Protein AF-A0A2H0PAQ8-F1 (afdb_monomer_lite)

pLDDT: mean 94.09, std 7.56, range [48.0, 98.25]

Structure (mmCIF, N/CA/C/O backbone):
data_AF-A0A2H0PAQ8-F1
#
_entry.id   AF-A0A2H0PAQ8-F1
#
loop_
_atom_site.group_PDB
_atom_site.id
_atom_site.type_symbol
_atom_site.label_atom_id
_atom_site.label_alt_id
_atom_site.label_comp_id
_atom_site.label_asym_id
_atom_site.label_entity_id
_atom_site.label_seq_id
_atom_site.pdbx_PDB_ins_code
_atom_site.Cartn_x
_atom_site.Cartn_y
_atom_site.Cartn_z
_atom_site.occupancy
_atom_site.B_iso_or_equiv
_atom_site.auth_seq_id
_atom_site.auth_comp_id
_atom_site.auth_asym_id
_atom_site.auth_atom_id
_atom_site.pdbx_PDB_model_num
ATOM 1 N N . MET A 1 1 ? -2.907 -2.706 -2.651 1.00 95.12 1 MET A N 1
ATOM 2 C CA . MET A 1 1 ? -2.945 -3.402 -1.350 1.00 95.12 1 MET A CA 1
ATOM 3 C C . MET A 1 1 ? -2.211 -2.569 -0.324 1.00 95.12 1 MET A C 1
ATOM 5 O O . MET A 1 1 ? -1.178 -1.987 -0.634 1.00 95.12 1 MET A O 1
ATOM 9 N N . HIS A 1 2 ? -2.755 -2.510 0.881 1.00 96.88 2 HIS A N 1
ATOM 10 C CA . HIS A 1 2 ? -2.168 -1.806 2.010 1.00 96.88 2 HIS A CA 1
ATOM 11 C C . HIS A 1 2 ? -2.468 -2.593 3.284 1.00 96.88 2 HIS A C 1
ATOM 13 O O . HIS A 1 2 ? -3.478 -3.294 3.344 1.00 96.88 2 HIS A O 1
ATOM 19 N N . GLN A 1 3 ? -1.602 -2.459 4.282 1.00 94.88 3 GLN A N 1
ATOM 20 C CA . GLN A 1 3 ? -1.773 -3.046 5.603 1.00 94.88 3 GLN A CA 1
ATOM 21 C C . GLN A 1 3 ? -1.601 -1.970 6.670 1.00 94.88 3 GLN A C 1
ATOM 23 O O . GLN A 1 3 ? -0.619 -1.223 6.650 1.00 94.88 3 GLN A O 1
ATOM 28 N N . GLY A 1 4 ? -2.544 -1.953 7.611 1.00 94.25 4 GLY A N 1
ATOM 29 C CA . GLY A 1 4 ? -2.561 -1.072 8.768 1.00 94.25 4 GLY A CA 1
ATOM 30 C C . GLY A 1 4 ? -3.772 -1.351 9.667 1.00 94.25 4 GLY A C 1
ATOM 31 O O . GLY A 1 4 ? -4.670 -2.103 9.275 1.00 94.25 4 GLY A O 1
ATOM 32 N N . PRO A 1 5 ? -3.809 -0.767 10.875 1.00 95.62 5 PRO A N 1
ATOM 33 C CA . PRO A 1 5 ? -4.935 -0.919 11.790 1.00 95.62 5 PRO A CA 1
ATOM 34 C C . PRO A 1 5 ? -6.221 -0.317 11.207 1.00 95.62 5 PRO A C 1
ATOM 36 O O . PRO A 1 5 ? -6.196 0.724 10.549 1.00 95.62 5 PRO A O 1
ATOM 39 N N . SER A 1 6 ? -7.356 -0.954 11.484 1.00 96.50 6 SER A N 1
ATOM 40 C CA . SER A 1 6 ? -8.690 -0.467 11.121 1.00 96.50 6 SER A CA 1
ATOM 41 C C . SER A 1 6 ? -9.708 -0.848 12.193 1.00 96.50 6 SER A C 1
ATOM 43 O O . SER A 1 6 ? -9.453 -1.726 13.018 1.00 96.50 6 SER A O 1
ATOM 45 N N . ILE A 1 7 ? -10.851 -0.166 12.192 1.00 96.69 7 ILE A N 1
ATOM 46 C CA . ILE A 1 7 ? -11.992 -0.496 13.048 1.00 96.69 7 ILE A CA 1
ATOM 47 C C . ILE A 1 7 ? -12.949 -1.335 12.209 1.00 96.69 7 ILE A C 1
ATOM 49 O O . ILE A 1 7 ? -13.421 -0.859 11.180 1.00 96.69 7 ILE A O 1
ATOM 53 N N . ALA A 1 8 ? -13.229 -2.562 12.642 1.00 96.25 8 ALA A N 1
ATOM 54 C CA . ALA A 1 8 ? -14.190 -3.440 11.988 1.00 96.25 8 ALA A CA 1
ATOM 55 C C . ALA A 1 8 ? -15.501 -3.459 12.786 1.00 96.25 8 ALA A C 1
ATOM 57 O O . ALA A 1 8 ? -15.478 -3.668 14.000 1.00 96.25 8 ALA A O 1
ATOM 58 N N . ILE A 1 9 ? -16.631 -3.234 12.117 1.00 96.50 9 ILE A N 1
ATOM 59 C CA . ILE A 1 9 ? -17.964 -3.199 12.731 1.00 96.50 9 ILE A CA 1
ATOM 60 C C . ILE A 1 9 ? -18.862 -4.197 12.009 1.00 96.50 9 ILE A C 1
ATOM 62 O O . ILE A 1 9 ? -18.905 -4.216 10.784 1.00 96.50 9 ILE A O 1
ATOM 66 N N . ASN A 1 10 ? -19.596 -5.005 12.773 1.00 95.69 10 ASN A N 1
ATOM 67 C CA . ASN A 1 10 ? -20.670 -5.833 12.238 1.00 95.69 10 ASN A CA 1
ATOM 68 C C . ASN A 1 10 ? -22.016 -5.153 12.510 1.00 95.69 10 ASN A C 1
ATOM 70 O O . ASN A 1 10 ? -22.377 -4.949 13.671 1.00 95.69 10 ASN A O 1
ATOM 74 N N . ALA A 1 11 ? -22.745 -4.806 11.453 1.00 90.88 11 ALA A N 1
ATOM 75 C CA . ALA A 1 11 ? -24.070 -4.210 11.536 1.00 90.88 11 ALA A CA 1
ATOM 76 C C . ALA A 1 11 ? -25.014 -4.907 10.549 1.00 90.88 11 ALA A C 1
ATOM 78 O O . ALA A 1 11 ? -24.761 -4.951 9.348 1.00 90.88 11 ALA A O 1
ATOM 79 N N . GLY A 1 12 ? -26.108 -5.484 11.055 1.00 87.25 12 GLY A N 1
ATOM 80 C CA . GLY A 1 12 ? -27.123 -6.119 10.206 1.00 87.25 12 GLY A CA 1
ATOM 81 C C . GLY A 1 12 ? -26.618 -7.311 9.381 1.00 87.25 12 GLY A C 1
ATOM 82 O O . GLY A 1 12 ? -27.189 -7.597 8.336 1.00 87.25 12 GLY A O 1
ATOM 83 N N . GLY A 1 13 ? -25.551 -7.990 9.819 1.00 92.88 13 GLY A N 1
ATOM 84 C CA . GLY A 1 13 ? -24.946 -9.112 9.090 1.00 92.88 13 GLY A CA 1
ATOM 85 C C . GLY A 1 13 ? -23.900 -8.704 8.048 1.00 92.88 13 GLY A C 1
ATOM 86 O O . GLY A 1 13 ? -23.334 -9.576 7.390 1.00 92.88 13 GLY A O 1
ATOM 87 N N . HIS A 1 14 ? -23.607 -7.409 7.922 1.00 94.44 14 HIS A N 1
ATOM 88 C CA . HIS A 1 14 ? -22.538 -6.886 7.077 1.00 94.44 14 HIS A CA 1
ATOM 89 C C 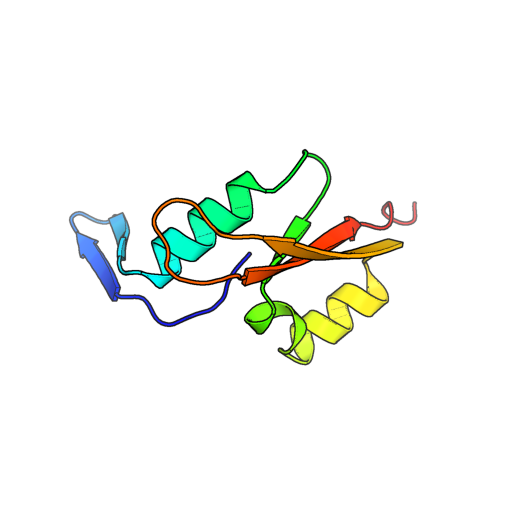. HIS A 1 14 ? -21.338 -6.462 7.927 1.00 94.44 14 HIS A C 1
ATOM 91 O O . HIS A 1 14 ? -21.499 -5.898 9.010 1.00 94.44 14 HIS A O 1
ATOM 97 N N . LEU A 1 15 ? -20.133 -6.769 7.441 1.00 95.38 15 LEU A N 1
ATOM 98 C CA . LEU A 1 15 ? -18.871 -6.396 8.074 1.00 95.38 15 LEU A CA 1
ATOM 99 C C . LEU A 1 15 ? -18.261 -5.211 7.324 1.00 95.38 15 LEU A C 1
ATOM 101 O O . LEU A 1 15 ? -17.851 -5.358 6.174 1.00 95.38 15 LEU A O 1
ATOM 105 N N . ASP A 1 16 ? -18.158 -4.074 8.003 1.00 95.56 16 ASP A N 1
ATOM 106 C CA . ASP A 1 16 ? -17.602 -2.836 7.464 1.00 95.56 16 ASP A CA 1
ATOM 107 C C . ASP A 1 16 ? -16.282 -2.472 8.150 1.00 95.56 16 ASP A C 1
ATOM 109 O O . ASP A 1 16 ? -16.095 -2.710 9.346 1.00 95.56 16 ASP A O 1
ATOM 113 N N . TYR A 1 17 ? -15.371 -1.853 7.394 1.00 95.44 17 TYR A N 1
ATOM 114 C CA . TYR A 1 17 ? -14.070 -1.393 7.883 1.00 95.44 17 TYR A CA 1
ATOM 115 C C . TYR A 1 17 ? -13.960 0.129 7.795 1.00 95.44 17 TYR A C 1
ATOM 117 O O . TYR A 1 17 ? -14.203 0.727 6.748 1.00 95.44 17 TYR A O 1
ATOM 125 N N . PHE A 1 18 ? -13.504 0.752 8.879 1.00 95.25 18 PHE A N 1
ATOM 126 C CA . PHE A 1 18 ? -13.361 2.198 9.007 1.00 95.25 18 PHE A CA 1
ATOM 127 C C . PHE A 1 18 ? -11.948 2.607 9.434 1.00 95.25 18 PHE A C 1
ATOM 129 O O . PHE A 1 18 ? -11.181 1.829 10.011 1.00 95.25 18 PHE A O 1
ATOM 136 N N . GLY A 1 19 ? -11.626 3.877 9.186 1.00 94.38 19 GLY A N 1
ATOM 137 C CA . GLY A 1 19 ? -10.392 4.526 9.624 1.00 94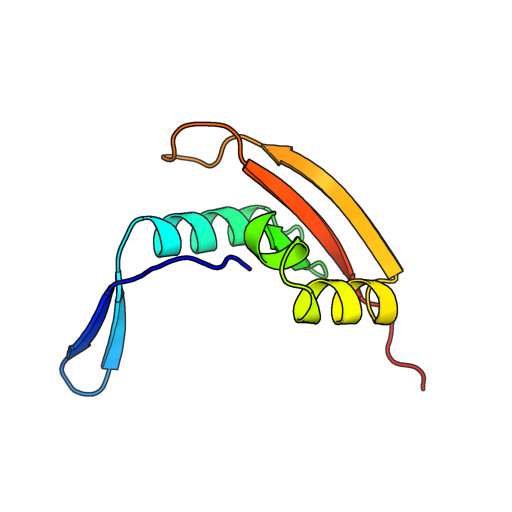.38 19 GLY A CA 1
ATOM 138 C C . GLY A 1 19 ? -9.476 4.956 8.478 1.00 94.38 19 GLY A C 1
ATOM 139 O O . GLY A 1 19 ? -9.681 4.628 7.309 1.00 94.38 19 GLY A O 1
ATOM 140 N N . THR A 1 20 ? -8.430 5.708 8.826 1.00 94.62 20 THR A N 1
ATOM 141 C CA . THR A 1 20 ? -7.498 6.311 7.860 1.00 94.62 20 THR A CA 1
ATOM 142 C C . THR A 1 20 ? -6.819 5.277 6.961 1.00 94.62 20 THR A C 1
ATOM 144 O O . THR A 1 20 ? -6.658 5.529 5.771 1.00 94.62 20 THR A O 1
ATOM 147 N N . MET A 1 21 ? -6.482 4.092 7.478 1.00 95.25 21 MET A N 1
ATOM 148 C CA . MET A 1 21 ? -5.806 3.053 6.686 1.00 95.25 21 MET A CA 1
ATOM 149 C C . MET A 1 21 ? -6.705 2.461 5.594 1.00 95.25 21 MET A C 1
ATOM 151 O O . MET A 1 21 ? -6.218 2.109 4.522 1.00 95.25 21 MET A O 1
ATOM 155 N N . VAL A 1 22 ? -8.025 2.428 5.809 1.00 95.88 22 VAL A N 1
ATOM 156 C CA . VAL A 1 22 ? -8.991 2.035 4.769 1.00 95.88 22 VAL A CA 1
ATOM 157 C C . VAL A 1 22 ? -9.003 3.075 3.649 1.00 95.88 22 VAL A C 1
ATOM 159 O O . VAL A 1 22 ? -8.964 2.726 2.469 1.00 95.88 22 VAL A O 1
ATOM 162 N N . ASN A 1 23 ? -8.948 4.363 4.006 1.00 95.69 23 ASN A N 1
ATOM 163 C CA . ASN A 1 23 ? -8.802 5.427 3.018 1.00 95.69 23 ASN A CA 1
ATOM 164 C C . ASN A 1 23 ? -7.494 5.285 2.233 1.00 95.69 23 ASN A C 1
ATOM 166 O O . ASN A 1 23 ? -7.544 5.340 1.007 1.00 95.69 23 ASN A O 1
ATOM 170 N N . VAL A 1 24 ? -6.356 5.051 2.898 1.00 96.69 24 VAL A N 1
ATOM 171 C CA . VAL A 1 24 ? -5.062 4.789 2.235 1.00 96.69 24 VAL A CA 1
ATOM 172 C C . VAL A 1 24 ? -5.195 3.638 1.243 1.00 96.69 24 VAL A C 1
ATOM 174 O O . VAL A 1 24 ? -4.854 3.810 0.076 1.00 96.69 24 VAL A O 1
ATOM 177 N N . ALA A 1 25 ? -5.753 2.500 1.663 1.00 96.75 25 ALA A N 1
ATOM 178 C CA . ALA A 1 25 ? -5.942 1.340 0.796 1.00 96.75 25 ALA A CA 1
ATOM 179 C C . ALA A 1 25 ? -6.747 1.677 -0.472 1.00 96.75 25 ALA A C 1
ATOM 181 O O . ALA A 1 25 ? -6.352 1.276 -1.567 1.00 96.75 25 ALA A O 1
ATOM 182 N N . ALA A 1 26 ? -7.820 2.465 -0.337 1.00 96.31 26 ALA A N 1
ATOM 183 C CA . ALA A 1 26 ? -8.618 2.922 -1.472 1.00 96.31 26 ALA A CA 1
ATOM 184 C C . ALA A 1 26 ? -7.824 3.832 -2.427 1.00 96.31 26 ALA A C 1
ATOM 186 O O . ALA A 1 26 ? -7.916 3.675 -3.640 1.00 96.31 26 ALA A O 1
ATOM 187 N N . ARG A 1 27 ? -6.998 4.758 -1.914 1.00 97.12 27 ARG A N 1
ATOM 188 C CA . ARG A 1 27 ? -6.187 5.637 -2.783 1.00 97.12 27 ARG A CA 1
ATOM 189 C C . ARG A 1 27 ? -5.074 4.856 -3.475 1.00 97.12 27 ARG A C 1
ATOM 191 O O . ARG A 1 27 ? -4.838 5.077 -4.649 1.00 97.12 27 ARG A O 1
ATOM 198 N N . VAL A 1 28 ? -4.456 3.895 -2.789 1.00 97.19 28 VAL A N 1
ATOM 199 C CA . VAL A 1 28 ? -3.453 2.997 -3.387 1.00 97.19 28 VAL A CA 1
ATOM 200 C C . VAL A 1 28 ? -4.043 2.198 -4.551 1.00 97.19 28 VAL A C 1
ATOM 202 O O . VAL A 1 28 ? -3.356 1.973 -5.541 1.00 97.19 28 VAL A O 1
ATOM 205 N N . GLN A 1 29 ? -5.306 1.768 -4.458 1.00 96.56 29 GLN A N 1
ATOM 206 C CA . GLN A 1 29 ? -5.974 1.078 -5.563 1.00 96.56 29 GLN A CA 1
ATOM 207 C C . GLN A 1 29 ? -6.169 1.990 -6.783 1.00 96.56 29 GLN A C 1
ATOM 209 O O . GLN A 1 29 ? -5.994 1.514 -7.902 1.00 96.56 29 GLN A O 1
ATOM 214 N N . ASN A 1 30 ? -6.459 3.278 -6.583 1.00 96.75 30 ASN A N 1
ATOM 215 C CA . ASN A 1 30 ? -6.614 4.238 -7.682 1.00 96.75 30 ASN A CA 1
ATOM 216 C C . ASN A 1 30 ? -5.325 4.463 -8.492 1.00 96.75 30 ASN A C 1
ATOM 218 O O . ASN A 1 30 ? -5.409 4.910 -9.630 1.00 96.75 30 ASN A O 1
ATOM 222 N N . GLU A 1 31 ? -4.152 4.138 -7.939 1.00 97.19 31 GLU A N 1
ATOM 223 C CA . GLU A 1 31 ? -2.863 4.247 -8.642 1.00 97.19 31 GLU A CA 1
ATOM 224 C C . GLU A 1 31 ? -2.577 3.062 -9.587 1.00 97.19 31 GLU A C 1
ATOM 226 O O . GLU A 1 31 ? -1.555 3.037 -10.284 1.00 97.19 31 GLU A O 1
ATOM 231 N N . SER A 1 32 ? -3.442 2.045 -9.597 1.00 96.69 32 SER A N 1
ATOM 232 C CA . SER A 1 32 ? -3.368 0.930 -10.546 1.00 96.69 32 SER A CA 1
ATOM 233 C C . SER A 1 32 ? -3.736 1.394 -11.954 1.00 96.69 32 SER A C 1
ATOM 235 O O . SER A 1 32 ? -4.672 2.168 -12.145 1.00 96.69 32 SER A O 1
ATOM 237 N N . VAL A 1 33 ? -3.014 0.881 -12.951 1.00 95.62 33 VAL A N 1
ATOM 238 C CA . VAL A 1 33 ? -3.275 1.146 -14.380 1.00 95.62 33 VAL A CA 1
ATOM 239 C C . VAL A 1 33 ? -3.988 -0.016 -15.083 1.00 95.62 33 VAL A C 1
ATOM 241 O O . VAL A 1 33 ? -4.165 0.008 -16.299 1.00 95.62 33 VAL A O 1
ATOM 244 N N . GLY A 1 34 ? -4.424 -1.023 -14.323 1.00 94.50 34 GLY A N 1
ATOM 245 C CA . GLY A 1 34 ? -5.045 -2.240 -14.834 1.00 94.50 34 GLY A CA 1
ATOM 246 C C . GLY A 1 34 ? -4.012 -3.307 -15.202 1.00 94.50 34 GLY A C 1
ATOM 247 O O . GLY A 1 34 ? -2.961 -3.027 -15.772 1.00 94.50 34 GLY A O 1
ATOM 248 N N . GLY A 1 35 ? -4.303 -4.565 -14.853 1.00 93.56 35 GLY A N 1
ATOM 249 C CA . GLY A 1 35 ? -3.374 -5.688 -15.056 1.00 93.56 35 GLY A CA 1
ATOM 250 C C . GLY A 1 35 ? -2.130 -5.663 -14.153 1.00 93.56 35 GLY A C 1
ATOM 251 O O . GLY A 1 35 ? -1.276 -6.545 -14.259 1.00 93.56 35 GLY A O 1
ATOM 252 N N . ASP A 1 36 ? -2.032 -4.684 -13.257 1.00 96.50 36 ASP A N 1
ATOM 253 C CA . ASP A 1 36 ? -0.973 -4.514 -12.272 1.00 96.50 36 ASP A CA 1
ATOM 254 C C . ASP A 1 36 ? -1.507 -4.641 -10.837 1.00 96.50 36 ASP A C 1
ATOM 256 O O . ASP A 1 36 ? -2.711 -4.677 -10.578 1.00 96.50 36 ASP A O 1
ATOM 260 N N . ILE A 1 37 ? -0.585 -4.731 -9.881 1.00 97.31 37 ILE A N 1
ATOM 261 C CA . ILE A 1 37 ? -0.888 -4.725 -8.451 1.00 97.31 37 ILE A CA 1
ATOM 262 C C . ILE A 1 37 ? -0.051 -3.624 -7.814 1.00 97.31 37 ILE A C 1
ATOM 264 O O . ILE A 1 37 ? 1.174 -3.716 -7.788 1.00 97.31 37 ILE A O 1
ATOM 268 N N . VAL A 1 38 ? -0.702 -2.598 -7.268 1.00 98.19 38 VAL A N 1
ATOM 269 C CA . VAL A 1 38 ? -0.013 -1.542 -6.517 1.00 98.19 38 VAL A CA 1
ATOM 270 C C . VAL A 1 38 ? -0.013 -1.889 -5.037 1.00 98.19 38 VAL A C 1
ATOM 272 O O . VAL A 1 38 ? -1.069 -2.187 -4.474 1.00 98.19 38 VAL A O 1
ATOM 275 N N . ILE A 1 39 ? 1.148 -1.860 -4.390 1.00 98.00 39 ILE A N 1
ATOM 276 C CA . ILE A 1 39 ? 1.304 -2.182 -2.967 1.00 98.00 39 ILE A CA 1
ATOM 277 C C . ILE A 1 39 ? 2.096 -1.106 -2.221 1.00 98.00 39 ILE A C 1
ATOM 279 O O . ILE A 1 39 ? 2.977 -0.470 -2.793 1.00 98.00 39 ILE A O 1
ATOM 283 N N . THR A 1 40 ? 1.780 -0.894 -0.943 1.00 98.00 40 THR A N 1
ATOM 284 C CA . THR A 1 40 ? 2.513 0.044 -0.078 1.00 98.00 40 THR A CA 1
ATOM 285 C C . THR A 1 40 ? 3.781 -0.570 0.497 1.00 98.00 40 THR A C 1
ATOM 287 O O . THR A 1 40 ? 3.879 -1.790 0.632 1.00 98.00 40 THR A O 1
ATOM 290 N N . LYS A 1 41 ? 4.684 0.294 0.974 1.00 96.31 41 LYS A N 1
ATOM 291 C CA . LYS A 1 41 ? 5.874 -0.095 1.747 1.00 96.31 41 LYS A CA 1
ATOM 292 C C . LYS A 1 41 ? 5.586 -1.111 2.860 1.00 96.31 41 LYS A C 1
ATOM 294 O O . LYS A 1 41 ? 6.276 -2.117 2.972 1.00 96.31 41 LYS A O 1
ATOM 299 N N . THR A 1 42 ? 4.512 -0.895 3.623 1.00 95.69 42 THR A N 1
ATOM 300 C CA . THR A 1 42 ? 4.112 -1.799 4.717 1.00 95.69 42 THR A CA 1
ATOM 301 C C . THR A 1 42 ? 3.814 -3.227 4.260 1.00 95.69 42 THR A C 1
ATOM 303 O O . THR A 1 42 ? 3.985 -4.153 5.039 1.00 95.69 42 THR A O 1
ATOM 306 N N . VAL A 1 43 ? 3.396 -3.417 3.005 1.00 97.00 43 VAL A N 1
ATOM 307 C CA . VAL A 1 43 ? 3.156 -4.745 2.425 1.00 97.00 43 VAL A CA 1
ATOM 308 C C . VAL A 1 43 ? 4.452 -5.325 1.865 1.00 97.00 43 VAL A C 1
ATOM 310 O O . VAL A 1 43 ? 4.697 -6.511 2.012 1.00 97.00 43 VAL A O 1
ATOM 313 N N . THR A 1 44 ? 5.311 -4.520 1.234 1.00 94.56 44 THR A N 1
ATOM 314 C CA . THR A 1 44 ? 6.597 -5.018 0.713 1.00 94.56 44 THR A CA 1
ATOM 315 C C . THR A 1 44 ? 7.588 -5.413 1.799 1.00 94.56 44 THR A C 1
ATOM 317 O O . THR A 1 44 ? 8.427 -6.271 1.554 1.00 94.56 44 THR A O 1
ATOM 320 N N . GLU A 1 45 ? 7.524 -4.774 2.968 1.00 94.12 45 GLU A N 1
ATOM 321 C CA . GLU A 1 45 ? 8.421 -5.057 4.095 1.00 94.12 45 GLU A CA 1
ATOM 322 C C . GLU A 1 45 ? 7.985 -6.273 4.918 1.00 94.12 45 GLU A C 1
ATOM 324 O O . GLU A 1 45 ? 8.791 -6.803 5.682 1.00 94.12 45 GLU A O 1
ATOM 329 N N . ASP A 1 46 ? 6.748 -6.750 4.746 1.00 96.44 46 ASP A N 1
ATOM 330 C CA . ASP A 1 46 ? 6.331 -8.026 5.317 1.00 96.44 46 ASP A CA 1
ATOM 331 C C . ASP A 1 46 ? 7.113 -9.173 4.636 1.00 96.44 46 ASP A C 1
ATOM 333 O O . ASP A 1 46 ? 7.020 -9.337 3.411 1.00 96.44 46 ASP A O 1
ATOM 337 N N . PRO A 1 47 ? 7.878 -9.992 5.387 1.00 96.12 47 PRO A N 1
ATOM 338 C CA . PRO A 1 47 ? 8.719 -11.032 4.798 1.00 96.12 47 PRO A CA 1
ATOM 339 C C . PRO A 1 47 ? 7.949 -12.065 3.965 1.00 96.12 47 PRO A C 1
ATOM 341 O O . PRO A 1 47 ? 8.463 -12.552 2.952 1.00 96.12 47 PRO A O 1
ATOM 344 N N . ALA A 1 48 ? 6.714 -12.401 4.354 1.00 95.56 48 ALA A N 1
ATOM 345 C CA . ALA A 1 48 ? 5.894 -13.356 3.620 1.00 95.56 48 ALA A CA 1
ATOM 346 C C . ALA A 1 48 ? 5.436 -12.760 2.283 1.00 95.56 48 ALA A C 1
ATOM 348 O O . ALA A 1 48 ? 5.480 -13.435 1.249 1.00 95.56 48 ALA A O 1
ATOM 349 N N . CYS A 1 49 ? 5.062 -11.480 2.272 1.00 95.44 49 CYS A N 1
ATOM 350 C CA . CYS A 1 49 ? 4.742 -10.767 1.042 1.00 95.44 49 CYS A CA 1
ATOM 351 C C . CYS A 1 49 ? 5.973 -10.597 0.143 1.00 95.44 49 CYS A C 1
ATOM 353 O O . CYS A 1 49 ? 5.892 -10.907 -1.048 1.00 95.44 49 CYS A O 1
ATOM 355 N N . ALA A 1 50 ? 7.120 -10.190 0.693 1.00 95.12 50 ALA A N 1
ATOM 356 C CA . ALA A 1 50 ? 8.369 -10.039 -0.052 1.00 95.12 50 ALA A CA 1
ATOM 357 C C . ALA A 1 50 ? 8.755 -11.332 -0.793 1.00 95.12 50 ALA A C 1
ATOM 359 O O . ALA A 1 50 ? 9.072 -11.300 -1.985 1.00 95.12 50 ALA A O 1
ATOM 360 N N . ALA A 1 51 ? 8.638 -12.487 -0.127 1.00 95.81 51 ALA A N 1
ATOM 361 C CA . ALA A 1 51 ? 8.894 -13.792 -0.735 1.00 95.81 51 ALA A CA 1
ATOM 362 C C . ALA A 1 51 ? 7.935 -14.106 -1.901 1.00 95.81 51 ALA A C 1
ATOM 364 O O . ALA A 1 51 ? 8.346 -14.656 -2.929 1.00 95.81 51 ALA A O 1
ATOM 365 N N . VAL A 1 52 ? 6.652 -13.746 -1.777 1.00 94.75 52 VAL A N 1
ATOM 366 C CA . VAL A 1 52 ? 5.668 -13.921 -2.857 1.00 94.75 52 VAL A CA 1
ATOM 367 C C . VAL A 1 52 ? 5.990 -13.017 -4.042 1.00 94.75 52 VAL A C 1
ATOM 369 O O . VAL A 1 52 ? 5.982 -13.499 -5.177 1.00 94.75 52 VAL A O 1
ATOM 372 N N . VAL A 1 53 ? 6.300 -11.743 -3.792 1.00 94.56 53 VAL A N 1
ATOM 373 C CA . VAL A 1 53 ? 6.654 -10.771 -4.835 1.00 94.56 53 VAL A CA 1
ATOM 374 C C . VAL A 1 53 ? 7.893 -11.240 -5.591 1.00 94.56 53 VAL A C 1
ATOM 376 O O . VAL A 1 53 ? 7.835 -11.354 -6.813 1.00 94.56 53 VAL A O 1
ATOM 379 N N . ALA A 1 54 ? 8.961 -11.627 -4.889 1.00 94.31 54 ALA A N 1
ATOM 380 C CA . ALA A 1 54 ? 10.187 -12.128 -5.512 1.00 94.31 54 ALA A CA 1
ATOM 381 C C . ALA A 1 54 ? 9.931 -13.342 -6.425 1.00 94.31 54 ALA A C 1
ATOM 383 O O . ALA A 1 54 ? 10.485 -13.441 -7.520 1.00 94.31 54 ALA A O 1
ATOM 384 N N . ARG A 1 55 ? 9.046 -14.254 -6.006 1.00 94.56 55 ARG A N 1
ATOM 385 C CA . ARG A 1 55 ? 8.716 -15.468 -6.765 1.00 94.56 55 ARG A CA 1
ATOM 386 C C . ARG A 1 55 ? 7.765 -15.218 -7.938 1.00 94.56 55 ARG A C 1
ATOM 388 O O . ARG A 1 55 ? 7.848 -15.913 -8.948 1.00 94.56 55 ARG A O 1
ATOM 395 N N . ARG A 1 56 ? 6.793 -14.314 -7.790 1.00 94.25 56 ARG A N 1
ATOM 396 C CA . ARG A 1 56 ? 5.634 -14.209 -8.700 1.00 94.25 56 ARG A CA 1
ATOM 397 C C . ARG A 1 56 ? 5.598 -12.935 -9.530 1.00 94.25 56 ARG A C 1
ATOM 399 O O . ARG A 1 56 ? 4.974 -12.964 -10.586 1.00 94.25 56 ARG A O 1
ATOM 406 N N . ALA A 1 57 ? 6.245 -11.854 -9.113 1.00 95.31 57 ALA A N 1
ATOM 407 C CA . ALA A 1 57 ? 6.312 -10.642 -9.916 1.00 95.31 57 ALA A CA 1
ATOM 408 C C . ALA A 1 57 ? 7.349 -10.813 -11.036 1.00 95.31 57 ALA A C 1
ATOM 410 O O . ALA A 1 57 ? 8.465 -11.290 -10.807 1.00 95.31 57 ALA A O 1
ATOM 411 N N . SER A 1 58 ? 6.969 -10.469 -12.265 1.00 95.94 58 SER A N 1
ATOM 412 C CA . SER A 1 58 ? 7.882 -10.348 -13.407 1.00 95.94 58 SER A CA 1
ATOM 413 C C . SER A 1 58 ? 8.586 -8.996 -13.393 1.00 95.94 58 SER A C 1
ATOM 415 O O . SER A 1 58 ? 9.731 -8.902 -13.826 1.00 95.94 58 SER A O 1
ATOM 417 N N . LYS A 1 59 ? 7.912 -7.974 -12.858 1.00 96.44 59 LYS A N 1
ATOM 418 C CA . LYS A 1 59 ? 8.402 -6.605 -12.720 1.00 96.44 59 LYS A CA 1
ATOM 419 C C . LYS A 1 59 ? 7.902 -5.998 -11.411 1.00 96.44 59 LYS A C 1
ATOM 421 O O . LYS A 1 59 ? 6.778 -6.287 -11.000 1.00 96.44 59 LYS A O 1
ATOM 426 N N . ALA A 1 60 ? 8.728 -5.162 -10.791 1.00 96.75 60 ALA A N 1
ATOM 427 C CA . ALA A 1 60 ? 8.382 -4.373 -9.616 1.00 96.75 60 ALA A CA 1
ATOM 428 C C . ALA A 1 60 ? 8.990 -2.969 -9.755 1.00 96.75 60 ALA A C 1
ATOM 430 O O . ALA A 1 60 ? 10.194 -2.802 -9.579 1.00 96.75 60 ALA A O 1
ATOM 431 N N . ASP A 1 61 ? 8.166 -1.977 -10.088 1.00 97.62 61 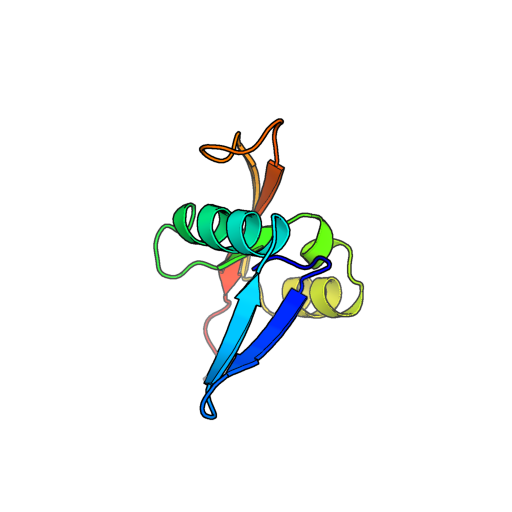ASP A N 1
ATOM 432 C CA . ASP A 1 61 ? 8.592 -0.582 -10.217 1.00 97.62 61 ASP A CA 1
ATOM 433 C C . ASP A 1 61 ? 8.275 0.174 -8.929 1.00 97.62 61 ASP A C 1
ATOM 435 O O . ASP A 1 61 ? 7.121 0.218 -8.502 1.00 97.62 61 ASP A O 1
ATOM 439 N N . HIS A 1 62 ? 9.289 0.775 -8.313 1.00 97.75 62 HIS A N 1
ATOM 440 C CA . HIS A 1 62 ? 9.114 1.645 -7.152 1.00 97.75 62 HIS A CA 1
ATOM 441 C C . HIS A 1 62 ? 8.770 3.071 -7.591 1.00 97.75 62 HIS A C 1
ATOM 443 O O . HIS A 1 62 ? 9.334 3.577 -8.561 1.00 97.75 62 HIS A O 1
ATOM 449 N N . PHE A 1 63 ? 7.849 3.716 -6.879 1.00 97.94 63 PHE A N 1
ATOM 450 C CA . PHE A 1 63 ? 7.510 5.119 -7.081 1.00 97.94 63 PHE A CA 1
ATOM 451 C C . PHE A 1 63 ? 6.980 5.753 -5.793 1.00 97.94 63 PHE A C 1
ATOM 453 O O . PHE A 1 63 ? 6.505 5.071 -4.882 1.00 97.94 63 PHE A O 1
ATOM 460 N N . THR A 1 64 ? 7.050 7.079 -5.736 1.00 98.00 64 THR A N 1
ATOM 461 C CA . THR A 1 64 ? 6.564 7.878 -4.612 1.00 98.00 64 THR A CA 1
ATOM 462 C C . THR A 1 64 ? 5.527 8.868 -5.117 1.00 98.00 64 THR A C 1
ATOM 464 O O . THR A 1 64 ? 5.737 9.500 -6.152 1.00 98.00 64 THR A O 1
ATOM 467 N N . ILE A 1 65 ? 4.398 8.981 -4.417 1.00 97.38 65 ILE A N 1
ATOM 468 C CA . ILE A 1 65 ? 3.306 9.869 -4.822 1.00 97.38 65 ILE A CA 1
ATOM 469 C C . ILE A 1 65 ? 2.537 10.411 -3.605 1.00 97.38 65 ILE A C 1
ATOM 471 O O . ILE A 1 65 ? 2.336 9.675 -2.630 1.00 97.38 65 ILE A O 1
ATOM 475 N N . PRO A 1 66 ? 2.070 11.673 -3.622 1.00 97.12 66 PRO A N 1
ATOM 476 C CA . PRO A 1 66 ? 1.058 12.132 -2.679 1.00 97.12 66 PRO A CA 1
ATOM 477 C C . PRO A 1 66 ? -0.288 11.458 -2.969 1.00 97.12 66 PRO A C 1
ATOM 479 O O . PRO A 1 66 ? -0.766 11.448 -4.102 1.00 97.12 66 PRO A O 1
ATOM 482 N N . LEU A 1 67 ? -0.952 10.939 -1.937 1.00 95.62 67 LEU A N 1
ATOM 483 C CA . LEU A 1 67 ? -2.291 10.367 -2.086 1.00 95.62 67 LEU A CA 1
ATOM 484 C C . LEU A 1 67 ? -3.358 11.421 -1.773 1.00 95.62 67 LEU A C 1
ATOM 486 O O . LEU A 1 67 ? -3.318 12.084 -0.738 1.00 95.62 67 LEU A O 1
ATOM 490 N N . LYS A 1 68 ? -4.355 11.565 -2.656 1.00 93.19 68 LYS A N 1
ATOM 491 C CA . LYS A 1 68 ? -5.403 12.592 -2.527 1.00 93.19 68 LYS A CA 1
ATOM 492 C C . LYS A 1 68 ? -6.102 12.541 -1.161 1.00 93.19 68 LYS A C 1
ATOM 494 O O . LYS A 1 68 ? -6.732 11.540 -0.801 1.00 93.19 68 LYS A O 1
ATOM 499 N N . GLY A 1 69 ? -6.073 13.672 -0.453 1.00 92.44 69 GLY A N 1
ATOM 500 C CA . GLY A 1 69 ? -6.711 13.836 0.857 1.00 92.44 69 GLY A CA 1
ATOM 501 C C . GLY A 1 69 ? -5.955 13.173 2.012 1.00 92.44 69 GLY A C 1
ATOM 502 O O . GLY A 1 69 ? -6.527 13.022 3.087 1.00 92.44 69 GLY A O 1
ATOM 503 N N . LEU A 1 70 ? -4.702 12.763 1.796 1.00 93.56 70 LEU A N 1
ATOM 504 C CA . LEU A 1 70 ? -3.805 12.232 2.816 1.00 93.56 70 LEU A CA 1
ATOM 505 C C . LEU A 1 70 ? -2.546 13.098 2.881 1.00 93.56 70 LEU A C 1
ATOM 507 O O . LEU A 1 70 ? -2.074 13.615 1.872 1.00 93.56 70 LEU A O 1
ATOM 511 N N . SER A 1 71 ? -2.019 13.283 4.086 1.00 92.75 71 SER A N 1
ATOM 512 C CA . SER A 1 71 ? -0.800 14.055 4.305 1.00 92.75 71 SER A CA 1
ATOM 513 C C . SER A 1 71 ? 0.443 13.236 3.967 1.00 92.75 71 SER A C 1
ATOM 515 O O . SER A 1 71 ? 0.558 12.091 4.407 1.00 92.75 71 SER A O 1
ATOM 517 N N . GLY A 1 72 ? 1.406 13.870 3.301 1.00 92.38 72 GLY A N 1
ATOM 518 C CA . GLY A 1 72 ? 2.712 13.288 3.006 1.00 92.38 72 GLY A CA 1
ATOM 519 C C . GLY A 1 72 ? 2.753 12.477 1.714 1.00 92.38 72 GLY A C 1
ATOM 520 O O . GLY A 1 72 ? 1.754 12.308 1.013 1.00 92.38 72 GLY A O 1
ATOM 521 N N . GLU A 1 73 ? 3.951 11.993 1.402 1.00 95.56 73 GLU A N 1
ATOM 522 C CA . GLU A 1 73 ? 4.184 11.122 0.259 1.00 95.56 73 GLU A CA 1
ATOM 523 C C . GLU A 1 73 ? 4.180 9.651 0.665 1.00 95.56 73 GLU A C 1
ATOM 525 O O . GLU A 1 73 ? 4.626 9.275 1.752 1.00 95.56 73 GLU A O 1
ATOM 530 N N . PHE A 1 74 ? 3.692 8.806 -0.239 1.00 96.69 74 PHE A N 1
ATOM 531 C CA . PHE A 1 74 ? 3.588 7.373 -0.033 1.00 96.69 74 PHE A CA 1
ATOM 532 C C . PHE A 1 74 ? 4.525 6.644 -0.986 1.00 96.69 74 PHE A C 1
ATOM 534 O O . PHE A 1 74 ? 4.497 6.860 -2.194 1.00 96.69 74 PHE A O 1
ATOM 541 N N . SER A 1 75 ? 5.337 5.757 -0.416 1.00 97.69 75 SER A N 1
ATOM 542 C CA . SER A 1 75 ? 6.237 4.868 -1.145 1.00 97.69 75 SER A CA 1
ATOM 543 C C . SER A 1 75 ? 5.483 3.604 -1.561 1.00 97.69 75 SER A C 1
ATOM 545 O O . SER A 1 75 ? 4.998 2.852 -0.701 1.00 97.69 75 SER A O 1
ATOM 547 N N . LEU A 1 76 ? 5.350 3.407 -2.873 1.00 98.12 76 LEU A N 1
ATOM 548 C CA . LEU A 1 76 ? 4.542 2.371 -3.504 1.00 98.12 76 LEU A CA 1
ATOM 549 C C . LEU A 1 76 ? 5.367 1.548 -4.497 1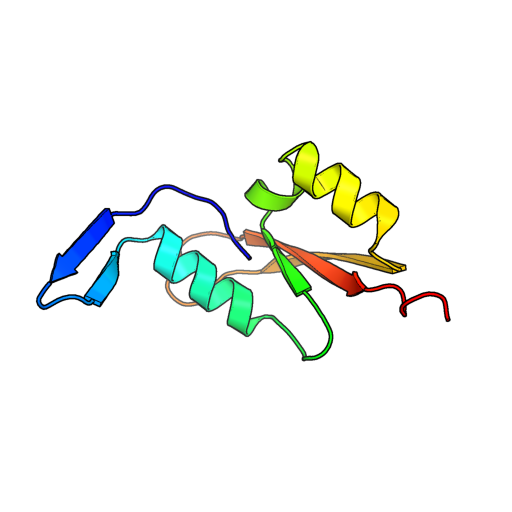.00 98.12 76 LEU A C 1
ATOM 551 O O . LEU A 1 76 ? 6.363 2.006 -5.053 1.00 98.12 76 LEU A O 1
ATOM 555 N N . TRP A 1 77 ? 4.906 0.328 -4.753 1.00 98.25 77 TRP A N 1
ATOM 556 C CA . TRP A 1 77 ? 5.434 -0.539 -5.798 1.00 98.25 77 TRP A CA 1
ATOM 557 C 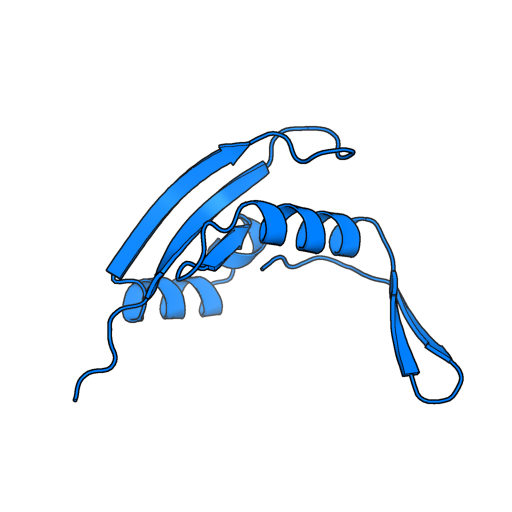C . TRP A 1 77 ? 4.312 -0.948 -6.732 1.00 98.25 77 TRP A C 1
ATOM 559 O O . TRP A 1 77 ? 3.264 -1.403 -6.275 1.00 98.25 77 TRP A O 1
ATOM 569 N N . ARG A 1 78 ? 4.553 -0.834 -8.036 1.00 98.12 78 ARG A N 1
ATOM 570 C CA . ARG A 1 78 ? 3.706 -1.400 -9.080 1.00 98.12 78 ARG A CA 1
ATOM 571 C C . ARG A 1 78 ? 4.286 -2.736 -9.503 1.00 98.12 78 ARG A C 1
ATOM 573 O O . ARG A 1 78 ? 5.414 -2.808 -9.985 1.00 98.12 78 ARG A O 1
ATOM 580 N N . LEU A 1 79 ? 3.507 -3.792 -9.326 1.00 97.62 79 LEU A N 1
ATOM 581 C CA . LEU A 1 79 ? 3.898 -5.148 -9.665 1.00 97.62 79 LEU A CA 1
ATOM 582 C C . LEU A 1 79 ? 3.177 -5.613 -10.921 1.00 97.62 79 LEU A C 1
ATOM 584 O O . LEU A 1 79 ? 1.961 -5.475 -11.040 1.00 97.62 79 LEU A O 1
ATOM 588 N N . THR A 1 80 ? 3.917 -6.259 -11.812 1.00 96.75 80 THR A N 1
ATOM 589 C CA . THR A 1 80 ? 3.349 -7.057 -12.899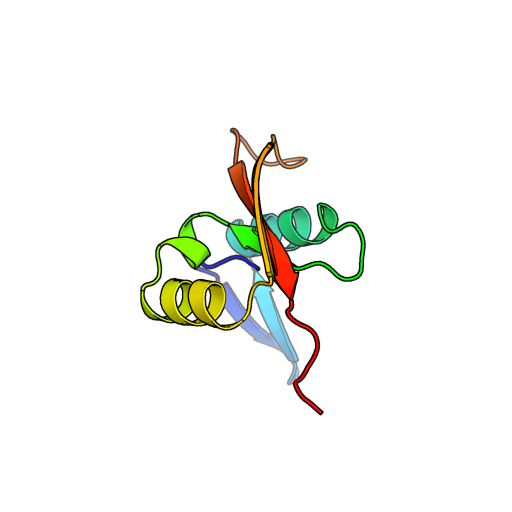 1.00 96.75 80 THR A CA 1
ATOM 590 C C . THR A 1 80 ? 3.530 -8.525 -12.547 1.00 96.75 80 THR A C 1
ATOM 592 O O . THR A 1 80 ? 4.631 -8.949 -12.192 1.00 96.75 80 THR A O 1
ATOM 595 N N . ALA A 1 81 ? 2.459 -9.315 -12.607 1.00 91.94 81 ALA A N 1
ATOM 596 C CA . ALA A 1 81 ? 2.540 -10.746 -12.335 1.00 91.94 81 ALA A CA 1
ATOM 597 C C . ALA A 1 81 ? 3.220 -11.487 -13.499 1.00 91.94 81 ALA A C 1
ATOM 599 O O . ALA A 1 81 ? 3.049 -11.144 -14.670 1.00 91.94 81 ALA A O 1
ATOM 600 N N . ARG A 1 82 ? 3.983 -12.540 -13.189 1.00 89.38 82 ARG A N 1
ATOM 601 C CA . ARG A 1 82 ? 4.407 -13.527 -14.189 1.00 89.38 82 ARG A CA 1
ATOM 602 C C . ARG A 1 82 ? 3.161 -14.237 -14.710 1.00 89.38 82 ARG A C 1
ATOM 604 O O . ARG A 1 82 ? 2.302 -14.621 -13.915 1.00 89.38 82 ARG A O 1
ATOM 611 N N . ALA A 1 83 ? 3.082 -14.432 -16.025 1.00 78.88 83 ALA A N 1
ATOM 612 C CA . ALA A 1 83 ? 2.057 -15.291 -16.603 1.00 78.88 83 ALA A CA 1
ATOM 613 C C . ALA A 1 83 ? 2.133 -16.683 -15.942 1.00 78.88 83 ALA A C 1
ATOM 615 O O . ALA A 1 83 ? 3.243 -17.140 -15.639 1.00 78.88 83 ALA A O 1
ATOM 616 N N . PRO A 1 84 ? 0.996 -17.352 -15.682 1.00 70.06 84 PRO A N 1
ATOM 617 C CA . PRO A 1 84 ? 1.030 -18.715 -15.177 1.00 70.06 84 PRO A CA 1
ATOM 618 C C . PRO A 1 84 ? 1.814 -19.589 -16.165 1.00 70.06 84 PRO A C 1
ATOM 620 O O . PRO A 1 84 ? 1.592 -19.516 -17.375 1.00 70.06 84 PRO A O 1
ATOM 623 N N . LEU A 1 85 ? 2.761 -20.375 -15.644 1.00 55.62 85 LEU A N 1
ATOM 624 C CA . LEU A 1 85 ? 3.392 -21.439 -16.421 1.00 55.62 85 LEU A CA 1
ATOM 625 C C . LEU A 1 85 ? 2.263 -22.377 -16.870 1.00 55.62 85 LEU A C 1
ATOM 627 O O . LEU A 1 85 ? 1.460 -22.793 -16.033 1.00 55.62 85 LEU A O 1
ATOM 631 N N . LYS A 1 86 ? 2.159 -22.600 -18.183 1.00 48.00 86 LYS A N 1
ATOM 632 C CA . LYS A 1 86 ? 1.245 -23.595 -18.752 1.00 48.00 86 LYS A CA 1
ATOM 633 C C . LYS A 1 86 ? 1.640 -24.996 -18.308 1.00 48.00 86 LYS A C 1
ATOM 635 O O . LYS A 1 86 ? 2.862 -25.229 -18.168 1.00 48.00 86 LYS A O 1
#

Foldseek 3Di:
DEDDDWDWDQDPNDIDTDDDRVVVVVQQVVPDPPQKDKYFPRQCPPPVSVVCQVVFFPDKDWDWDDGPPDDDITIMIITHTDDDDD

Secondary structure (DSSP, 8-state):
------EEEEETTEEEEESHHHHHHHHHHHT--SSEEEEEHHHHSSHHHHHHHHHHEEEEEEEEEEPTTSSSEEEEEEEEEPPPP-

Sequence (86 aa):
MHQGPSIAINAGGHLDYFGTMVNVAARVQNESVGGDIVITKTVTEDPACAAVVARRASKADHFTIPLKGLSGEFSLWRLTARAPLK

Radius of gyration: 14.63 Å; chains: 1; bounding box: 37×38×32 Å